Protein AF-A0A6L7MZR0-F1 (afdb_monomer)

Solvent-accessible surface area (backbone atoms only — not comparable to full-atom values): 7828 Å² total; per-residue (Å²): 60,37,37,43,35,44,41,32,23,26,71,93,29,52,66,60,47,52,50,40,52,29,69,67,66,40,65,80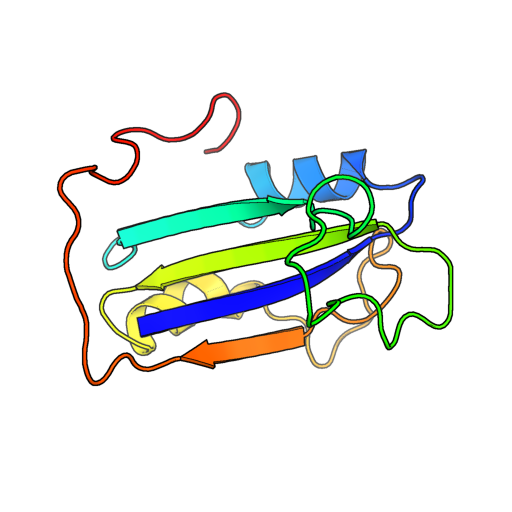,68,54,75,49,57,75,48,74,46,80,37,74,69,83,50,52,88,84,37,74,84,60,87,74,77,92,70,88,75,65,95,58,86,53,47,53,35,42,34,41,38,33,27,71,42,72,63,51,50,44,77,52,48,49,87,73,62,58,86,88,55,77,73,56,94,36,45,63,45,80,66,48,73,52,79,46,72,85,86,77,86,84,85,72,94,74,76,78,82,93,66,76,60,93,84,50,100

Structure (mmCIF, N/CA/C/O backbone):
data_AF-A0A6L7MZR0-F1
#
_entry.id   AF-A0A6L7MZR0-F1
#
loop_
_atom_site.group_PDB
_atom_site.id
_atom_site.type_symbol
_atom_site.label_atom_id
_atom_site.label_alt_id
_atom_site.label_comp_id
_atom_site.label_asym_id
_atom_site.label_entity_id
_atom_site.label_seq_id
_atom_site.pdbx_PDB_ins_code
_atom_site.Cartn_x
_atom_site.Cartn_y
_atom_site.Cartn_z
_atom_site.occupancy
_atom_site.B_iso_or_equiv
_atom_site.auth_seq_id
_atom_site.auth_comp_id
_atom_site.auth_asym_id
_atom_site.auth_atom_id
_atom_site.pdbx_PDB_model_num
ATOM 1 N N . MET A 1 1 ? -6.372 -6.790 11.640 1.00 94.69 1 MET A N 1
ATOM 2 C CA . MET A 1 1 ? -5.348 -7.416 10.774 1.00 94.69 1 MET A CA 1
ATOM 3 C C . MET A 1 1 ? -4.645 -6.330 9.971 1.00 94.69 1 MET A C 1
ATOM 5 O O . MET A 1 1 ? -5.278 -5.330 9.663 1.00 94.69 1 MET A O 1
ATOM 9 N N . ILE A 1 2 ? -3.365 -6.506 9.646 1.00 97.00 2 ILE A N 1
ATOM 10 C CA . ILE A 1 2 ? -2.638 -5.629 8.718 1.00 97.00 2 ILE A CA 1
ATOM 11 C C . ILE A 1 2 ? -2.183 -6.470 7.524 1.00 97.00 2 ILE A C 1
ATOM 13 O O . ILE A 1 2 ? -1.658 -7.565 7.711 1.00 97.00 2 ILE A O 1
ATOM 17 N N . VAL A 1 3 ? -2.367 -5.964 6.313 1.00 96.00 3 VAL A N 1
ATOM 18 C CA . VAL A 1 3 ? -1.840 -6.546 5.077 1.00 96.00 3 VAL A CA 1
ATOM 19 C C . VAL A 1 3 ? -0.811 -5.591 4.509 1.00 96.00 3 VAL A C 1
ATOM 21 O O . VAL A 1 3 ? -1.034 -4.384 4.483 1.00 96.00 3 VAL A O 1
ATOM 24 N N . VAL A 1 4 ? 0.311 -6.136 4.054 1.00 95.56 4 VAL A N 1
ATOM 25 C CA . VAL A 1 4 ? 1.357 -5.378 3.370 1.00 95.56 4 VAL A CA 1
ATOM 26 C C . VAL A 1 4 ? 1.571 -6.009 2.006 1.00 95.56 4 VAL A C 1
ATOM 28 O O . VAL A 1 4 ? 1.887 -7.197 1.927 1.00 95.56 4 VAL A O 1
ATOM 31 N N . ILE A 1 5 ? 1.393 -5.227 0.944 1.00 94.06 5 ILE A N 1
ATOM 32 C CA . ILE A 1 5 ? 1.588 -5.640 -0.446 1.00 94.06 5 ILE A CA 1
ATOM 33 C C . ILE A 1 5 ? 2.716 -4.801 -1.034 1.00 94.06 5 ILE A C 1
ATOM 35 O O . ILE A 1 5 ? 2.632 -3.575 -1.074 1.00 94.06 5 ILE A O 1
ATOM 39 N N . LYS A 1 6 ? 3.774 -5.464 -1.495 1.00 93.44 6 LYS A N 1
ATOM 40 C CA . LYS A 1 6 ? 4.876 -4.828 -2.210 1.00 93.44 6 LYS A CA 1
ATOM 41 C C . LYS A 1 6 ? 4.620 -4.906 -3.707 1.00 93.44 6 LYS A C 1
ATOM 43 O O . LYS A 1 6 ? 4.486 -6.005 -4.249 1.00 93.44 6 LYS A O 1
ATOM 48 N N . TRP A 1 7 ? 4.622 -3.749 -4.351 1.00 93.56 7 TRP A N 1
ATOM 49 C CA . TRP A 1 7 ? 4.538 -3.578 -5.793 1.00 93.56 7 TRP A CA 1
ATOM 50 C C . TRP A 1 7 ? 5.901 -3.153 -6.342 1.00 93.56 7 TRP A C 1
ATOM 52 O O . TRP A 1 7 ? 6.512 -2.220 -5.823 1.00 93.56 7 TRP A O 1
ATOM 62 N N . SER A 1 8 ? 6.358 -3.826 -7.396 1.00 93.00 8 SER A N 1
ATOM 63 C CA . SER A 1 8 ? 7.544 -3.445 -8.169 1.00 93.00 8 SER A CA 1
ATOM 64 C C . SER A 1 8 ? 7.078 -2.974 -9.538 1.00 93.00 8 SER A C 1
ATOM 66 O O . SER A 1 8 ? 6.530 -3.771 -10.297 1.00 93.00 8 SER A O 1
ATOM 68 N N . ILE A 1 9 ? 7.253 -1.689 -9.834 1.00 94.12 9 ILE A N 1
ATOM 69 C CA . ILE A 1 9 ? 6.645 -1.013 -10.985 1.00 94.12 9 ILE A CA 1
ATOM 70 C C . ILE A 1 9 ? 7.729 -0.571 -11.964 1.00 94.12 9 ILE A C 1
ATOM 72 O O . ILE A 1 9 ? 8.782 -0.082 -11.550 1.00 94.12 9 ILE A O 1
ATOM 76 N N . GLN A 1 10 ? 7.478 -0.733 -13.261 1.00 94.25 10 GLN A N 1
ATOM 77 C CA . GLN A 1 10 ? 8.381 -0.237 -14.299 1.00 94.25 10 GLN A CA 1
ATOM 78 C C . GLN A 1 10 ? 8.444 1.304 -14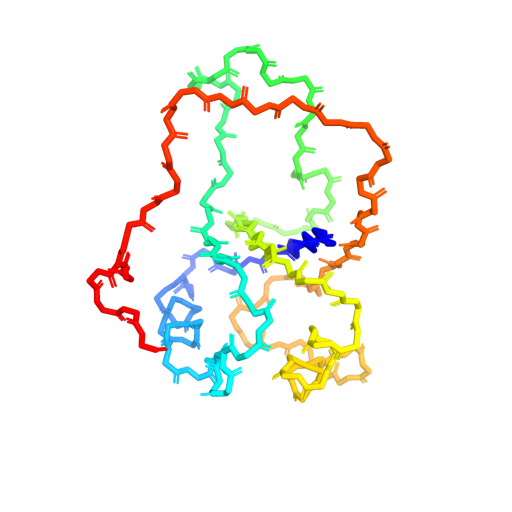.232 1.00 94.25 10 GLN A C 1
ATOM 80 O O . GLN A 1 10 ? 7.388 1.941 -14.153 1.00 94.25 10 GLN A O 1
ATOM 85 N N . PRO A 1 11 ? 9.638 1.932 -14.237 1.00 92.62 11 PRO A N 1
ATOM 86 C CA . PRO A 1 11 ? 9.766 3.375 -14.003 1.00 92.62 11 PRO A CA 1
ATOM 87 C C . PRO A 1 11 ? 8.974 4.258 -14.979 1.00 92.62 11 PRO A C 1
ATOM 89 O O . PRO A 1 11 ? 8.463 5.307 -14.594 1.00 92.62 11 PRO A O 1
ATOM 92 N N . ASP A 1 12 ? 8.829 3.827 -16.230 1.00 95.50 12 ASP A N 1
ATOM 93 C CA . ASP A 1 12 ? 8.085 4.515 -17.289 1.00 95.50 12 ASP A CA 1
ATOM 94 C C . ASP A 1 12 ? 6.567 4.252 -17.254 1.00 95.50 12 ASP A C 1
ATOM 96 O O . ASP A 1 12 ? 5.819 4.883 -17.997 1.00 95.50 12 ASP A O 1
ATOM 100 N N . ARG A 1 13 ? 6.091 3.370 -16.363 1.00 96.69 13 ARG A N 1
ATOM 101 C CA . ARG A 1 13 ? 4.679 2.953 -16.243 1.00 96.69 13 ARG A CA 1
ATOM 102 C C . ARG A 1 13 ? 4.046 3.298 -14.892 1.00 96.69 13 ARG A C 1
ATOM 104 O O . ARG A 1 13 ? 2.975 2.798 -14.552 1.00 96.69 13 ARG A O 1
ATOM 111 N N . ILE A 1 14 ? 4.681 4.175 -14.111 1.00 95.50 14 ILE A N 1
ATOM 112 C CA . ILE A 1 14 ? 4.166 4.616 -12.803 1.00 95.50 14 ILE A CA 1
ATOM 113 C C . ILE A 1 14 ? 2.780 5.272 -12.929 1.00 95.50 14 ILE A C 1
ATOM 115 O O . ILE A 1 14 ? 1.948 5.104 -12.039 1.00 95.50 14 ILE A O 1
ATOM 119 N N . GLY A 1 15 ? 2.526 6.004 -14.021 1.00 95.81 15 GLY A N 1
ATOM 120 C CA . GLY A 1 15 ? 1.223 6.621 -14.296 1.00 95.81 15 GLY A CA 1
ATOM 121 C C . GLY A 1 15 ? 0.103 5.583 -14.362 1.00 95.81 15 GLY A C 1
ATOM 122 O O . GLY A 1 15 ? -0.834 5.653 -13.571 1.00 95.81 15 GLY A O 1
ATOM 123 N N . ASP A 1 16 ? 0.273 4.577 -15.220 1.00 96.56 16 ASP A N 1
ATOM 124 C CA . ASP A 1 16 ? -0.665 3.466 -15.401 1.00 96.56 16 ASP A CA 1
ATOM 125 C C . ASP A 1 16 ? -0.926 2.723 -14.088 1.00 96.56 16 ASP A C 1
ATOM 127 O O . ASP A 1 16 ? -2.064 2.394 -13.766 1.00 96.56 16 ASP A O 1
ATOM 131 N N . PHE A 1 17 ? 0.124 2.484 -13.294 1.00 95.69 17 PHE A N 1
ATOM 132 C CA . PHE A 1 17 ? -0.027 1.851 -11.986 1.00 95.69 17 PHE A CA 1
ATOM 133 C C . PHE A 1 17 ? -0.881 2.691 -11.029 1.00 95.69 17 PHE A C 1
ATOM 135 O O . PHE A 1 17 ? -1.759 2.152 -10.356 1.00 95.69 17 PHE A O 1
ATOM 142 N N . ARG A 1 18 ? -0.632 4.004 -10.949 1.00 95.12 18 ARG A N 1
ATOM 143 C CA . ARG A 1 18 ? -1.387 4.902 -10.062 1.00 95.12 18 ARG A CA 1
ATOM 144 C C . ARG A 1 18 ? -2.848 5.008 -10.487 1.00 95.12 18 ARG A C 1
ATOM 146 O O . ARG A 1 18 ? -3.719 4.990 -9.623 1.00 95.12 18 ARG A O 1
ATOM 153 N N . GLU A 1 19 ? -3.111 5.086 -11.790 1.00 94.75 19 GLU A N 1
ATOM 154 C CA . GLU A 1 19 ? -4.469 5.074 -12.336 1.00 94.75 19 GLU A CA 1
ATOM 155 C C . GLU A 1 19 ? -5.179 3.757 -12.011 1.00 94.75 19 GLU A C 1
ATOM 157 O O . GLU A 1 19 ? -6.256 3.776 -11.415 1.00 94.75 19 GLU A O 1
ATOM 162 N N . PHE A 1 20 ? -4.530 2.621 -12.283 1.00 94.06 20 PHE A N 1
ATOM 163 C CA . PHE A 1 20 ? -5.042 1.299 -11.931 1.00 94.06 20 PHE A CA 1
ATOM 164 C C . PHE A 1 20 ? -5.366 1.195 -10.435 1.00 94.06 20 PHE A C 1
ATOM 166 O O . PHE A 1 20 ? -6.450 0.748 -10.064 1.00 94.06 20 PHE A O 1
ATOM 173 N N . TRP A 1 21 ? -4.447 1.609 -9.560 1.00 94.31 21 TRP A N 1
ATOM 174 C CA . TRP A 1 21 ? -4.652 1.504 -8.117 1.00 94.31 21 TRP A CA 1
ATOM 175 C C . TRP A 1 21 ? -5.810 2.390 -7.638 1.00 94.31 21 TRP A C 1
ATOM 177 O O . TRP A 1 21 ? -6.647 1.933 -6.868 1.00 94.31 21 TRP A O 1
ATOM 187 N N . ALA A 1 22 ? -5.894 3.629 -8.131 1.00 92.75 22 ALA A N 1
ATOM 188 C CA . ALA A 1 22 ? -6.917 4.583 -7.709 1.00 92.75 22 ALA A CA 1
ATOM 189 C C . ALA A 1 22 ? -8.316 4.296 -8.287 1.00 92.75 22 ALA A C 1
ATOM 191 O O . ALA A 1 22 ? -9.319 4.638 -7.658 1.00 92.75 22 ALA A O 1
ATOM 192 N N . GLN A 1 23 ? -8.400 3.716 -9.489 1.00 90.31 23 GLN A N 1
ATOM 193 C CA . GLN A 1 23 ? -9.661 3.607 -10.234 1.00 90.31 23 GLN A CA 1
ATOM 194 C C . GLN A 1 23 ? -10.143 2.171 -10.451 1.00 90.31 23 GLN A C 1
ATOM 196 O O . GLN A 1 23 ? -11.347 1.933 -10.501 1.00 90.31 23 GLN A O 1
ATOM 201 N N . GLU A 1 24 ? -9.240 1.198 -10.572 1.00 89.31 24 GLU A N 1
ATOM 202 C CA . GLU A 1 24 ? -9.613 -0.189 -10.873 1.00 89.31 24 GLU A CA 1
ATOM 203 C C . GLU A 1 24 ? -9.517 -1.102 -9.651 1.00 89.31 24 GLU A C 1
ATOM 205 O O . GLU A 1 24 ? -10.414 -1.917 -9.417 1.00 89.31 24 GLU A O 1
ATOM 210 N N . ALA A 1 25 ? -8.459 -0.964 -8.849 1.00 88.69 25 ALA A N 1
ATOM 211 C CA . ALA A 1 25 ? -8.196 -1.780 -7.661 1.00 88.69 25 ALA A CA 1
ATOM 212 C C . ALA A 1 25 ? -9.011 -1.348 -6.426 1.00 88.69 25 ALA A C 1
ATOM 214 O O . ALA A 1 25 ? -8.570 -1.516 -5.292 1.00 88.69 25 ALA A O 1
ATOM 215 N N . GLN A 1 26 ? -10.205 -0.796 -6.641 1.00 88.00 26 GLN A N 1
ATOM 216 C CA . GLN A 1 26 ? -11.018 -0.189 -5.596 1.00 88.00 26 GLN A CA 1
ATOM 217 C C . GLN A 1 26 ? -11.622 -1.209 -4.628 1.00 88.00 26 GLN A C 1
ATOM 219 O O . GLN A 1 26 ? -12.141 -2.272 -5.005 1.00 88.00 26 GLN A O 1
ATOM 224 N N . VAL A 1 27 ? -11.676 -0.807 -3.364 1.00 89.69 27 VAL A N 1
ATOM 225 C CA . VAL A 1 27 ? -12.430 -1.496 -2.320 1.00 89.69 27 VAL A CA 1
ATOM 226 C C . VAL A 1 27 ? -13.893 -1.050 -2.396 1.00 89.69 27 VAL A C 1
ATOM 228 O O . VAL A 1 27 ? -14.271 -0.019 -1.848 1.00 89.69 27 VAL A O 1
ATOM 231 N N . GLN A 1 28 ? -14.707 -1.801 -3.144 1.00 87.25 28 GLN A N 1
ATOM 232 C CA . GLN A 1 28 ? -16.092 -1.413 -3.471 1.00 87.25 28 GLN A CA 1
ATOM 233 C C . GLN A 1 28 ? -17.019 -1.450 -2.251 1.00 87.25 28 GLN A C 1
ATOM 235 O O . GLN A 1 28 ? -17.722 -0.485 -1.968 1.00 87.25 28 GLN A O 1
ATOM 240 N N . ASP A 1 29 ? -17.015 -2.564 -1.523 1.00 89.88 29 ASP A N 1
ATOM 241 C CA . ASP A 1 29 ? -17.589 -2.629 -0.183 1.00 89.88 29 ASP A CA 1
ATOM 242 C C . ASP A 1 29 ? -16.447 -2.371 0.784 1.00 89.88 29 ASP A C 1
ATOM 244 O O . ASP A 1 29 ? -15.496 -3.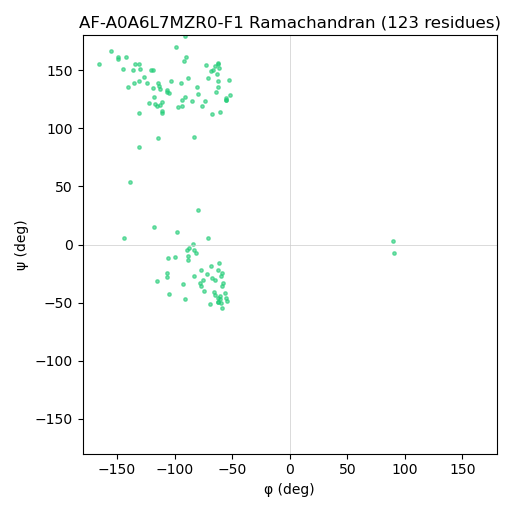127 0.745 1.00 89.88 29 ASP A O 1
ATOM 248 N N . ARG A 1 30 ? -16.511 -1.316 1.600 1.00 91.69 30 ARG A N 1
ATOM 249 C CA . ARG A 1 30 ? -15.463 -0.972 2.577 1.00 91.69 30 ARG A CA 1
ATOM 250 C C . ARG A 1 30 ? -15.797 -1.464 3.986 1.00 91.69 30 ARG A C 1
ATOM 252 O O . ARG A 1 30 ? -15.153 -1.058 4.954 1.00 91.69 30 ARG A O 1
ATOM 259 N N . LEU A 1 31 ? -16.818 -2.308 4.141 1.00 92.00 31 LEU A N 1
ATOM 260 C CA . LEU A 1 31 ? -17.198 -2.858 5.435 1.00 92.00 31 LEU A CA 1
ATOM 261 C C . LEU A 1 31 ? -16.034 -3.669 6.022 1.00 92.00 31 LEU A C 1
ATOM 263 O O . LEU A 1 31 ? -15.634 -4.693 5.484 1.00 92.00 31 LEU A O 1
ATOM 267 N N . GLY A 1 32 ? -15.467 -3.203 7.132 1.00 93.12 32 GLY A N 1
ATOM 268 C CA . GLY A 1 32 ? -14.312 -3.848 7.763 1.00 93.12 32 GLY A CA 1
ATOM 269 C C . GLY A 1 32 ? -12.947 -3.341 7.284 1.00 93.12 32 GLY A C 1
ATOM 270 O O . GLY A 1 32 ? -11.937 -3.678 7.907 1.00 93.12 32 GLY A O 1
ATOM 271 N N . LEU A 1 33 ? -12.887 -2.481 6.261 1.00 95.62 33 LEU A N 1
ATOM 272 C CA . LEU A 1 33 ? -11.694 -1.683 5.980 1.00 95.62 33 LEU A CA 1
ATOM 273 C C . LEU A 1 33 ? -11.591 -0.565 7.026 1.00 95.62 33 LEU A C 1
ATOM 275 O O . LEU A 1 33 ? -12.508 0.236 7.190 1.00 95.62 33 LEU A O 1
ATOM 279 N N . ILE A 1 34 ? -10.468 -0.509 7.737 1.00 95.44 34 ILE A N 1
ATOM 280 C CA . ILE A 1 34 ? -10.170 0.560 8.699 1.00 95.44 34 ILE A CA 1
ATOM 281 C C . ILE A 1 34 ? -9.419 1.692 7.997 1.00 95.44 34 ILE A C 1
ATOM 283 O O . ILE A 1 34 ? -9.761 2.855 8.183 1.00 95.44 34 ILE A O 1
ATOM 287 N N . ALA A 1 35 ? -8.397 1.353 7.209 1.00 95.31 35 ALA A N 1
ATOM 288 C CA . ALA A 1 35 ? -7.683 2.292 6.348 1.00 95.31 35 ALA A CA 1
ATOM 289 C C . ALA A 1 35 ? -6.814 1.554 5.332 1.00 95.31 35 ALA A C 1
ATOM 291 O O . ALA A 1 35 ? -6.359 0.438 5.591 1.00 95.31 35 ALA A O 1
ATOM 292 N N . GLU A 1 36 ? -6.526 2.211 4.215 1.00 95.75 36 GLU A N 1
ATOM 293 C CA . GLU A 1 36 ? -5.575 1.738 3.222 1.00 95.75 36 GLU A CA 1
ATOM 294 C C . GLU A 1 36 ? -4.664 2.879 2.768 1.00 95.75 36 GLU A C 1
ATOM 296 O O . GLU A 1 36 ? -5.107 4.009 2.576 1.00 95.75 36 GLU A O 1
ATOM 301 N N . PHE A 1 37 ? -3.380 2.572 2.603 1.00 96.19 37 PHE A N 1
ATOM 302 C CA . PHE A 1 37 ? -2.374 3.520 2.144 1.00 96.19 37 PHE A CA 1
ATOM 303 C C . PHE A 1 37 ? -1.561 2.903 1.020 1.00 96.19 37 PHE A C 1
ATOM 305 O O . PHE A 1 37 ? -1.197 1.730 1.104 1.00 96.19 37 PHE A O 1
ATOM 312 N N . LEU A 1 38 ? -1.234 3.704 0.011 1.00 96.12 38 LEU A N 1
ATOM 313 C CA . LEU A 1 38 ? -0.215 3.401 -0.984 1.00 96.12 38 LEU A CA 1
ATOM 314 C C . LEU A 1 38 ? 0.944 4.376 -0.787 1.00 96.12 38 LEU A C 1
ATOM 316 O O . LEU A 1 38 ? 0.761 5.587 -0.893 1.00 96.12 38 LEU A O 1
ATOM 320 N N . SER A 1 39 ? 2.128 3.844 -0.508 1.00 95.00 39 SER A N 1
ATOM 321 C CA . SER A 1 39 ? 3.301 4.640 -0.155 1.00 95.00 39 SER A CA 1
ATOM 322 C C . SER A 1 39 ? 4.464 4.341 -1.084 1.00 95.00 39 SER A C 1
ATOM 324 O O . SER A 1 39 ? 4.748 3.178 -1.373 1.00 95.00 39 SER A O 1
ATOM 326 N N . GLU A 1 40 ? 5.183 5.380 -1.493 1.00 92.50 40 GLU A N 1
ATOM 327 C CA . GLU A 1 40 ? 6.542 5.223 -2.010 1.00 92.50 40 GLU A CA 1
ATOM 328 C C . GLU A 1 40 ? 7.472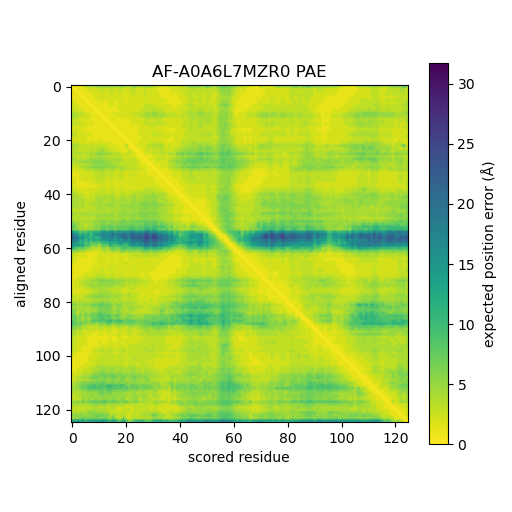 4.757 -0.881 1.00 92.50 40 GLU A C 1
ATOM 330 O O . GLU A 1 40 ? 7.252 5.053 0.299 1.00 92.50 40 GLU A O 1
ATOM 335 N N . VAL A 1 41 ? 8.508 3.998 -1.237 1.00 89.88 41 VAL A N 1
ATOM 336 C CA . VAL A 1 41 ? 9.520 3.551 -0.275 1.00 89.88 41 VAL A CA 1
ATOM 337 C C . VAL A 1 41 ? 10.575 4.643 -0.129 1.00 89.88 41 VAL A C 1
ATOM 339 O O . VAL A 1 41 ? 11.183 5.052 -1.113 1.00 89.88 41 VAL A O 1
ATOM 342 N N . GLY A 1 42 ? 10.792 5.113 1.100 1.00 88.19 42 GLY A N 1
ATOM 343 C CA . GLY A 1 42 ? 11.842 6.087 1.393 1.00 88.19 42 GLY A CA 1
ATOM 344 C C . GLY A 1 42 ? 13.247 5.525 1.159 1.00 88.19 42 GLY A C 1
ATOM 345 O O . GLY A 1 42 ? 13.476 4.319 1.272 1.00 88.19 42 GLY A O 1
ATOM 346 N N . SER A 1 43 ? 14.192 6.415 0.867 1.00 87.38 43 SER A N 1
ATOM 347 C CA . SER A 1 43 ? 15.598 6.074 0.657 1.00 87.38 43 SER A CA 1
ATOM 348 C C . SER A 1 43 ? 16.402 6.171 1.959 1.00 87.38 43 SER A C 1
ATOM 350 O O . SER A 1 43 ? 16.014 6.865 2.904 1.00 87.38 43 SER A O 1
ATOM 352 N N . LYS A 1 44 ? 17.547 5.484 2.026 1.00 88.81 44 LYS A N 1
ATOM 353 C CA . LYS A 1 44 ? 18.453 5.602 3.179 1.00 88.81 44 LYS A CA 1
ATOM 354 C C . LYS A 1 44 ? 19.167 6.957 3.198 1.00 88.81 44 LYS A C 1
ATOM 356 O O . LYS A 1 44 ? 19.556 7.415 4.271 1.00 88.81 44 LYS A O 1
ATOM 361 N N . GLU A 1 45 ? 19.322 7.591 2.038 1.00 90.56 45 GLU A N 1
ATOM 362 C CA . GLU A 1 45 ? 19.807 8.962 1.906 1.00 90.56 45 GLU A CA 1
ATOM 363 C C . GLU A 1 45 ? 18.884 9.949 2.635 1.00 90.56 45 GLU A C 1
ATOM 365 O O . GLU A 1 45 ? 19.367 10.761 3.425 1.00 90.56 45 GLU A O 1
ATOM 370 N N . ASP A 1 46 ? 17.567 9.834 2.432 1.00 91.94 46 ASP A N 1
ATOM 371 C CA . ASP A 1 46 ? 16.567 10.705 3.067 1.00 91.94 46 ASP A CA 1
ATOM 372 C C . A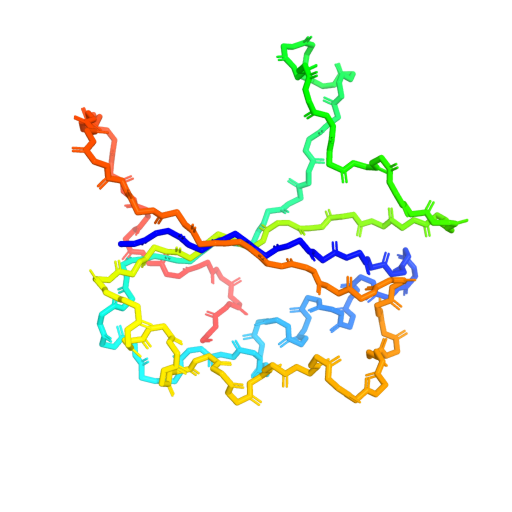SP A 1 46 ? 16.305 10.318 4.531 1.00 91.94 46 ASP A C 1
ATOM 374 O O . ASP A 1 46 ? 16.055 11.170 5.389 1.00 91.94 46 ASP A O 1
ATOM 378 N N . TYR A 1 47 ? 16.385 9.019 4.836 1.00 93.00 47 TYR A N 1
ATOM 379 C CA . TYR A 1 47 ? 16.079 8.454 6.148 1.00 93.00 47 TYR A CA 1
ATOM 380 C C . TYR A 1 47 ? 17.198 7.509 6.623 1.00 93.00 47 TYR A C 1
ATOM 382 O O . TYR A 1 47 ? 17.081 6.284 6.515 1.00 93.00 47 TYR A O 1
ATOM 390 N N . PRO A 1 48 ? 18.275 8.039 7.241 1.00 93.81 48 PRO A N 1
ATOM 391 C CA . PRO A 1 48 ? 19.456 7.248 7.616 1.00 93.81 48 PRO A CA 1
ATOM 392 C C . PRO A 1 48 ? 19.203 6.106 8.613 1.00 93.81 48 PRO A C 1
ATOM 394 O O . PRO A 1 48 ? 20.048 5.227 8.780 1.00 93.81 48 PRO A O 1
ATOM 397 N N . TYR A 1 49 ? 18.050 6.115 9.289 1.00 93.69 49 TYR A N 1
ATOM 398 C CA . TYR A 1 49 ? 17.607 5.073 10.219 1.00 93.69 49 TYR A CA 1
ATOM 399 C C . TYR A 1 49 ? 16.918 3.880 9.534 1.00 93.69 49 TYR A C 1
ATOM 401 O O . TYR A 1 49 ? 16.526 2.936 10.221 1.00 93.69 49 TYR A O 1
ATOM 409 N N . ILE A 1 50 ? 16.783 3.880 8.203 1.00 91.44 50 ILE A N 1
ATOM 410 C CA . ILE A 1 50 ? 16.374 2.692 7.450 1.00 91.44 50 ILE A CA 1
ATOM 411 C C . ILE A 1 50 ? 17.494 1.647 7.532 1.00 91.44 50 ILE A C 1
ATOM 413 O O . ILE A 1 50 ? 18.595 1.814 6.999 1.00 91.44 50 ILE A O 1
ATOM 417 N N . THR A 1 51 ? 17.200 0.548 8.223 1.00 90.06 51 THR A N 1
ATOM 418 C CA . THR A 1 51 ? 18.091 -0.616 8.367 1.00 90.06 51 THR A CA 1
ATOM 419 C C . THR A 1 51 ? 17.650 -1.809 7.530 1.00 90.06 51 THR A C 1
ATOM 421 O O . THR A 1 51 ? 18.416 -2.757 7.378 1.00 90.06 51 THR A O 1
ATOM 424 N N . TRP A 1 52 ? 16.436 -1.755 6.985 1.00 85.12 52 TRP A N 1
ATOM 425 C CA . TRP A 1 52 ? 15.867 -2.787 6.137 1.00 85.12 52 TRP A CA 1
ATOM 426 C C . TRP A 1 52 ? 15.291 -2.144 4.882 1.00 85.12 52 TRP A C 1
ATOM 428 O O . TRP A 1 52 ? 14.340 -1.364 4.952 1.00 85.12 52 TRP A O 1
ATOM 438 N N . THR A 1 53 ? 15.905 -2.448 3.745 1.00 79.25 53 THR A N 1
ATOM 439 C CA . THR A 1 53 ? 15.453 -2.018 2.426 1.00 79.25 53 THR A CA 1
ATOM 440 C C . THR A 1 53 ? 14.470 -3.038 1.864 1.00 79.25 53 THR A C 1
ATOM 442 O O . THR A 1 53 ? 14.584 -4.243 2.078 1.00 79.25 53 THR A O 1
ATOM 445 N N . LEU A 1 54 ? 13.451 -2.550 1.158 1.00 77.56 54 LEU A N 1
ATOM 446 C CA . LEU A 1 54 ? 12.486 -3.408 0.459 1.00 77.56 54 LEU A CA 1
ATOM 447 C C . LEU A 1 54 ? 12.957 -3.780 -0.963 1.00 77.56 54 LEU A C 1
ATOM 449 O O . LEU A 1 54 ? 12.287 -4.572 -1.643 1.00 77.56 54 LEU A O 1
ATOM 453 N N . ASP A 1 55 ? 14.111 -3.229 -1.361 1.00 67.31 55 ASP A N 1
ATOM 454 C CA . ASP A 1 55 ? 14.691 -3.206 -2.709 1.00 67.31 55 ASP A CA 1
ATOM 455 C C . ASP A 1 55 ? 15.434 -4.496 -3.108 1.00 67.31 55 ASP A C 1
ATOM 457 O O . ASP A 1 55 ? 15.798 -4.716 -4.255 1.00 67.31 55 ASP A O 1
ATOM 461 N N . ASP A 1 56 ? 15.609 -5.420 -2.169 1.00 58.62 56 ASP A N 1
ATOM 462 C CA . ASP A 1 56 ? 16.677 -6.423 -2.228 1.00 58.62 56 ASP A CA 1
ATOM 463 C C . ASP A 1 56 ? 16.517 -7.527 -3.304 1.00 58.62 56 ASP A C 1
ATOM 465 O O . ASP A 1 56 ? 17.291 -8.484 -3.302 1.00 58.62 56 ASP A O 1
ATOM 469 N N . GLN A 1 57 ? 15.515 -7.469 -4.195 1.00 55.22 57 GLN A N 1
ATOM 470 C CA . GLN A 1 57 ? 15.194 -8.575 -5.118 1.00 55.22 57 GLN A CA 1
ATOM 471 C C . GLN A 1 57 ? 14.721 -8.202 -6.533 1.00 55.22 57 GLN A C 1
ATOM 473 O O . GLN A 1 57 ? 14.335 -9.103 -7.280 1.00 55.22 57 GLN A O 1
ATOM 478 N N . ALA A 1 58 ? 14.717 -6.932 -6.943 1.00 57.41 58 ALA A N 1
ATOM 479 C CA . ALA A 1 58 ? 14.355 -6.627 -8.328 1.00 57.41 58 ALA A CA 1
ATOM 480 C C . ALA A 1 58 ? 15.533 -6.962 -9.263 1.00 57.41 58 ALA A C 1
ATOM 482 O O . ALA A 1 58 ? 16.623 -6.418 -9.121 1.00 57.41 58 ALA A O 1
ATOM 483 N N . ALA A 1 59 ? 15.321 -7.883 -10.210 1.00 60.66 59 ALA A N 1
ATOM 484 C CA . ALA A 1 59 ? 16.315 -8.215 -11.237 1.00 60.66 59 ALA A CA 1
ATOM 485 C C . ALA A 1 59 ? 16.542 -7.062 -12.236 1.00 60.66 59 ALA A C 1
ATOM 487 O O . ALA A 1 59 ? 17.559 -7.037 -12.920 1.00 60.66 59 ALA A O 1
ATOM 488 N N . GLU A 1 60 ? 15.602 -6.117 -12.290 1.00 67.94 60 GLU A N 1
ATOM 489 C CA . GLU A 1 60 ? 15.564 -4.975 -13.200 1.00 67.94 60 GLU A CA 1
ATOM 490 C C . GLU A 1 60 ? 15.285 -3.681 -12.414 1.00 67.94 60 GLU A C 1
ATOM 492 O O . GLU A 1 60 ? 14.650 -3.738 -11.353 1.00 67.94 60 GLU A O 1
ATOM 497 N N . PRO A 1 61 ? 15.695 -2.503 -12.922 1.00 79.81 61 PRO A N 1
ATOM 498 C CA . PRO A 1 61 ? 15.354 -1.218 -12.317 1.00 79.81 61 PRO A CA 1
ATOM 499 C C . PRO A 1 61 ? 13.834 -1.062 -12.164 1.00 79.81 61 PRO A C 1
ATOM 501 O O . PRO A 1 61 ? 13.091 -1.154 -13.141 1.00 79.81 61 PRO A O 1
ATOM 504 N N . SER A 1 62 ? 13.355 -0.809 -10.944 1.00 88.81 62 SER A N 1
ATOM 505 C CA . SER A 1 62 ? 11.925 -0.635 -10.671 1.00 88.81 62 SER A CA 1
ATOM 506 C C . SER A 1 62 ? 11.678 0.401 -9.580 1.00 88.81 62 SER A C 1
ATOM 508 O O . SER A 1 62 ? 12.500 0.575 -8.684 1.00 88.81 62 SER A O 1
ATOM 510 N N . GLN A 1 63 ? 10.532 1.079 -9.642 1.00 91.31 63 GLN A N 1
ATOM 511 C CA . GLN A 1 63 ? 10.040 1.913 -8.550 1.00 91.31 63 GLN A CA 1
ATOM 512 C C . GLN A 1 63 ? 9.157 1.066 -7.635 1.00 91.31 63 GLN A C 1
ATOM 514 O O . GLN A 1 63 ? 8.201 0.431 -8.089 1.00 91.31 63 GLN A O 1
ATOM 519 N N . MET A 1 64 ? 9.452 1.075 -6.337 1.00 92.38 64 MET A N 1
ATOM 520 C CA . MET A 1 64 ? 8.682 0.309 -5.361 1.00 92.38 64 MET A CA 1
ATOM 521 C C . MET A 1 64 ? 7.590 1.140 -4.706 1.00 92.38 64 MET A C 1
ATOM 523 O O . MET A 1 64 ? 7.813 2.285 -4.305 1.00 92.38 64 MET A O 1
ATOM 527 N N . TYR A 1 65 ? 6.434 0.502 -4.543 1.00 94.62 65 TYR A N 1
ATOM 528 C CA . TYR A 1 65 ? 5.337 0.993 -3.723 1.00 94.62 65 TYR A CA 1
ATOM 529 C C . TYR A 1 65 ? 4.917 -0.069 -2.712 1.00 94.62 65 TYR A C 1
ATOM 531 O O . TYR A 1 65 ? 4.902 -1.268 -3.003 1.00 94.62 65 TYR A O 1
ATOM 539 N N . VAL A 1 66 ? 4.539 0.376 -1.519 1.00 95.38 66 VAL A N 1
ATOM 540 C CA . VAL A 1 66 ? 3.984 -0.473 -0.469 1.00 95.38 66 VAL A CA 1
ATOM 541 C C . VAL A 1 66 ? 2.553 -0.056 -0.217 1.00 95.38 66 VAL A C 1
ATOM 543 O O . VAL A 1 66 ? 2.280 1.071 0.186 1.00 95.38 66 VAL A O 1
ATOM 546 N N . ASN A 1 67 ? 1.644 -0.994 -0.429 1.00 96.25 67 ASN A N 1
ATOM 547 C CA . ASN A 1 67 ? 0.250 -0.838 -0.083 1.00 96.25 67 ASN A CA 1
ATOM 548 C C . ASN A 1 67 ? -0.005 -1.504 1.276 1.00 96.25 67 ASN A C 1
ATOM 550 O O . ASN A 1 67 ? 0.234 -2.702 1.445 1.00 96.25 67 ASN A O 1
ATOM 554 N N . VAL A 1 68 ? -0.431 -0.710 2.259 1.00 97.12 68 VAL A N 1
ATOM 555 C CA . VAL A 1 68 ? -0.745 -1.157 3.619 1.00 97.12 68 VAL A CA 1
ATOM 556 C C . VAL A 1 68 ? -2.243 -1.051 3.844 1.00 97.12 68 VAL A C 1
ATOM 558 O O . VAL A 1 68 ? -2.779 0.052 3.884 1.00 97.12 68 VAL A O 1
ATOM 561 N N . GLY A 1 69 ? -2.900 -2.191 4.038 1.00 96.50 69 GLY A N 1
ATOM 562 C CA . GLY A 1 69 ? -4.314 -2.266 4.396 1.00 96.50 69 GLY A CA 1
ATOM 563 C C . GLY A 1 69 ? -4.497 -2.657 5.859 1.00 96.50 69 GLY A C 1
ATOM 564 O O . GLY A 1 69 ? -3.887 -3.618 6.333 1.00 96.50 69 GLY A O 1
ATOM 565 N N . ILE A 1 70 ? -5.357 -1.947 6.580 1.00 96.94 70 ILE A N 1
ATOM 566 C CA . ILE A 1 70 ? -5.758 -2.251 7.954 1.00 96.94 70 ILE A CA 1
ATOM 567 C C . ILE A 1 70 ? -7.215 -2.691 7.925 1.00 96.94 70 ILE A C 1
ATOM 569 O O . ILE A 1 70 ? -8.089 -1.955 7.484 1.00 96.94 70 ILE A O 1
ATOM 573 N N . TRP A 1 71 ? -7.463 -3.890 8.433 1.00 96.56 71 TRP A N 1
ATOM 574 C CA . TRP A 1 71 ? -8.732 -4.598 8.297 1.00 96.56 71 TRP A CA 1
ATOM 575 C C . TRP A 1 71 ? -9.223 -5.096 9.651 1.00 96.56 71 TRP A C 1
ATOM 577 O O . TRP A 1 71 ? -8.406 -5.415 10.522 1.00 96.56 71 TRP A O 1
ATOM 587 N N . THR A 1 72 ? -10.533 -5.221 9.839 1.00 95.75 72 THR A N 1
ATOM 588 C CA . THR A 1 72 ? -11.114 -5.827 11.048 1.00 95.75 72 THR A CA 1
ATOM 589 C C . THR A 1 72 ? -10.666 -7.275 11.204 1.00 95.75 72 THR A C 1
ATOM 591 O O . THR A 1 72 ? -10.199 -7.671 12.275 1.00 95.75 72 THR A O 1
ATOM 594 N N . ASP A 1 73 ? -10.694 -8.037 10.114 1.00 92.94 73 ASP A N 1
ATOM 595 C CA . ASP A 1 73 ? -10.421 -9.469 10.094 1.00 92.94 73 ASP A CA 1
ATOM 596 C C . ASP A 1 73 ? -9.933 -9.943 8.705 1.00 92.94 73 ASP A C 1
ATOM 598 O O . ASP A 1 73 ? -9.991 -9.187 7.731 1.00 92.94 73 ASP A O 1
ATOM 602 N N . PRO A 1 74 ? -9.380 -11.167 8.610 1.00 91.94 74 PRO A N 1
ATOM 603 C CA . PRO A 1 74 ? -8.883 -11.716 7.349 1.00 91.94 74 PRO A CA 1
ATOM 604 C C . PRO A 1 74 ? -9.940 -11.964 6.276 1.00 91.94 74 PRO A C 1
ATOM 606 O O . PRO A 1 74 ? -9.612 -11.881 5.091 1.00 91.94 74 PRO A O 1
ATOM 609 N N . ASP A 1 75 ? -11.174 -12.280 6.666 1.00 91.81 75 ASP A N 1
ATOM 610 C CA . ASP A 1 75 ? -12.228 -12.621 5.716 1.00 91.81 75 ASP A CA 1
ATOM 611 C C . ASP A 1 75 ? -12.728 -11.365 4.996 1.00 91.81 75 ASP A C 1
ATOM 613 O O . ASP A 1 75 ? -12.834 -11.391 3.773 1.00 91.81 75 ASP A O 1
ATOM 617 N N . ALA A 1 76 ? -12.877 -10.237 5.702 1.00 92.75 76 ALA A N 1
ATOM 618 C CA . ALA A 1 76 ? -13.206 -8.944 5.094 1.00 92.75 76 ALA A CA 1
ATOM 619 C C . ALA A 1 76 ? -12.209 -8.548 3.986 1.00 92.75 76 ALA A C 1
ATOM 621 O O . ALA A 1 76 ? -12.604 -8.197 2.875 1.00 92.75 76 ALA A O 1
ATOM 622 N N . PHE A 1 77 ? -10.905 -8.688 4.253 1.00 92.44 77 PHE A N 1
ATOM 623 C CA . PHE A 1 77 ? -9.867 -8.442 3.248 1.00 92.44 77 PHE A CA 1
ATOM 624 C C . PHE A 1 77 ? -9.983 -9.393 2.054 1.00 92.44 77 PHE A C 1
ATOM 626 O O . PHE A 1 77 ? -9.935 -8.961 0.900 1.00 92.44 77 PHE A O 1
ATOM 633 N N . ARG A 1 78 ? -10.106 -10.700 2.318 1.00 91.06 78 ARG A N 1
ATOM 634 C CA . ARG A 1 78 ? -10.192 -11.709 1.260 1.00 91.06 78 ARG A CA 1
ATOM 635 C C . ARG A 1 78 ? -11.397 -11.435 0.368 1.00 91.06 78 ARG A C 1
ATOM 637 O O . ARG A 1 78 ? -11.243 -11.378 -0.845 1.00 91.06 78 ARG A O 1
ATOM 644 N N . ASP A 1 79 ? -12.570 -11.238 0.947 1.00 90.31 79 ASP A N 1
ATOM 645 C CA . ASP A 1 79 ? -13.815 -11.154 0.191 1.00 90.31 79 ASP A CA 1
ATOM 646 C C . ASP A 1 79 ? -13.868 -9.896 -0.698 1.00 90.31 79 ASP A C 1
ATOM 648 O O . ASP A 1 79 ? -14.450 -9.933 -1.783 1.00 90.31 79 ASP A O 1
ATOM 652 N N . GLN A 1 80 ? -13.187 -8.813 -0.308 1.00 89.00 80 GLN A N 1
ATOM 653 C CA . GLN A 1 80 ? -13.189 -7.546 -1.053 1.00 89.00 80 GLN A CA 1
ATOM 654 C C . GLN A 1 80 ? -12.033 -7.411 -2.053 1.00 89.00 80 GLN A C 1
ATOM 656 O O . GLN A 1 80 ? -12.202 -6.821 -3.127 1.00 89.00 80 GLN A O 1
ATOM 661 N N . ILE A 1 81 ? -10.862 -7.970 -1.730 1.00 89.50 81 ILE A N 1
ATOM 662 C CA . ILE A 1 81 ? -9.630 -7.765 -2.507 1.00 89.50 81 ILE A CA 1
ATOM 663 C C . ILE A 1 81 ? -9.237 -8.995 -3.328 1.00 89.50 81 ILE A C 1
ATOM 665 O O . ILE A 1 81 ? -8.572 -8.840 -4.352 1.0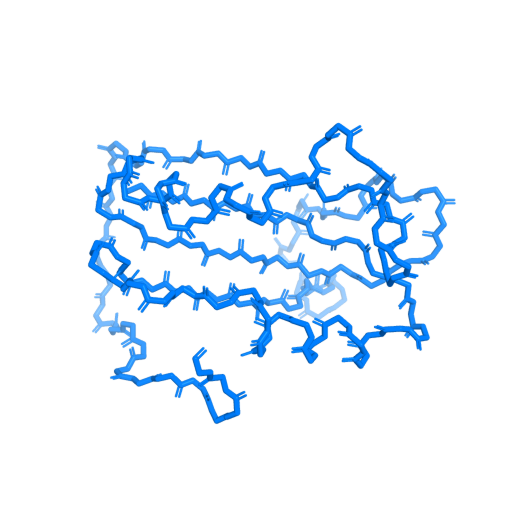0 89.50 81 ILE A O 1
ATOM 669 N N . ALA A 1 82 ? -9.650 -10.216 -2.957 1.00 83.75 82 ALA A N 1
ATOM 670 C CA . ALA A 1 82 ? -9.141 -11.436 -3.601 1.00 83.75 82 ALA A CA 1
ATOM 671 C C . ALA A 1 82 ? -9.421 -11.506 -5.106 1.00 83.75 82 ALA A C 1
ATOM 673 O O . ALA A 1 82 ? -8.635 -12.094 -5.841 1.00 83.75 82 ALA A O 1
ATOM 674 N N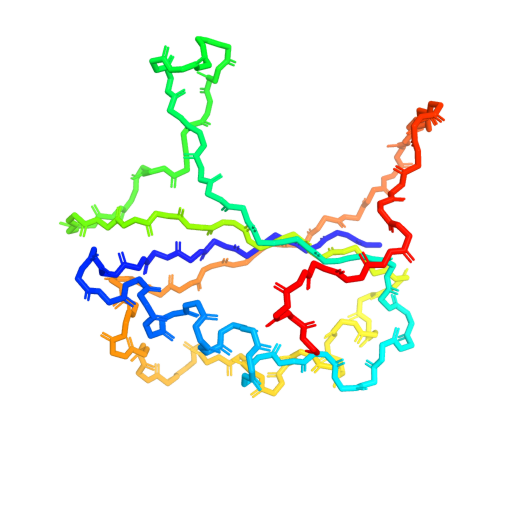 . ARG A 1 83 ? -10.480 -10.849 -5.592 1.00 83.50 83 ARG A N 1
ATOM 675 C CA . ARG A 1 83 ? -10.761 -10.711 -7.034 1.00 83.50 83 ARG A CA 1
ATOM 676 C C . ARG A 1 83 ? -9.642 -10.025 -7.820 1.00 83.50 83 ARG A C 1
ATOM 678 O O . ARG A 1 83 ? -9.530 -10.227 -9.023 1.00 83.50 83 ARG A O 1
ATOM 685 N N . TYR A 1 84 ? -8.832 -9.208 -7.152 1.00 84.06 84 TYR A N 1
ATOM 686 C CA . TYR A 1 84 ? -7.679 -8.558 -7.754 1.00 84.06 84 TYR A CA 1
ATOM 687 C C . TYR A 1 84 ? -6.426 -9.411 -7.664 1.00 84.06 84 TYR A C 1
ATOM 689 O O . TYR A 1 84 ? -5.435 -9.041 -8.285 1.00 84.06 84 TYR A O 1
ATOM 697 N N . PHE A 1 85 ? -6.414 -10.518 -6.913 1.00 85.88 85 PHE A N 1
ATOM 698 C CA . PHE A 1 85 ? -5.258 -11.408 -6.862 1.00 85.88 85 PHE A CA 1
ATOM 699 C C . PHE A 1 85 ? -5.000 -11.998 -8.243 1.00 85.88 85 PHE A C 1
ATOM 701 O O . PHE A 1 85 ? -5.906 -12.390 -8.968 1.00 85.88 85 PHE A O 1
ATOM 708 N N . ASN A 1 86 ? -3.729 -12.010 -8.614 1.00 83.56 86 ASN A N 1
ATOM 709 C CA . ASN A 1 86 ? -3.271 -12.479 -9.908 1.00 83.56 86 ASN A CA 1
ATOM 710 C C . ASN A 1 86 ? -1.995 -13.279 -9.675 1.00 83.56 86 ASN A C 1
ATOM 712 O O . ASN A 1 86 ? -0.929 -12.929 -10.172 1.00 83.56 86 ASN A O 1
ATOM 716 N N . ASP A 1 87 ? -2.084 -14.269 -8.793 1.00 85.69 87 ASP A N 1
ATOM 717 C CA . ASP A 1 87 ? -0.913 -15.030 -8.356 1.00 85.69 87 ASP A CA 1
ATOM 718 C C . ASP A 1 87 ? -0.499 -16.049 -9.420 1.00 85.69 87 ASP A C 1
ATOM 720 O O . ASP A 1 87 ? 0.691 -16.218 -9.674 1.00 85.69 87 ASP A O 1
ATOM 724 N N . ASP A 1 88 ? -1.487 -16.628 -10.109 1.00 85.81 88 ASP A N 1
ATOM 725 C CA . ASP A 1 88 ? -1.295 -17.692 -11.100 1.00 85.81 88 ASP A CA 1
ATOM 726 C C . ASP A 1 88 ? -1.316 -17.196 -12.561 1.00 85.81 88 ASP A C 1
ATOM 728 O O . ASP A 1 88 ? -0.987 -17.946 -13.479 1.00 85.81 88 ASP A O 1
ATOM 732 N N . GLY A 1 89 ? -1.707 -15.939 -12.807 1.00 85.31 89 GLY A N 1
ATOM 733 C CA . GLY A 1 89 ? -1.764 -15.345 -14.151 1.00 85.31 89 GLY A CA 1
ATOM 734 C C . GLY A 1 89 ? -0.468 -14.636 -14.570 1.00 85.31 89 GLY A C 1
ATOM 735 O O . GLY A 1 89 ? 0.489 -14.585 -13.798 1.00 85.31 89 GLY A O 1
ATOM 736 N N . PRO A 1 90 ? -0.385 -14.057 -15.780 1.00 89.44 90 PRO A N 1
ATOM 737 C CA . PRO A 1 90 ? 0.745 -13.202 -16.167 1.00 89.44 90 PRO A CA 1
ATOM 738 C C . PRO A 1 90 ? 0.807 -11.947 -15.284 1.00 89.44 90 PRO A C 1
ATOM 740 O O . PRO A 1 90 ? -0.241 -11.458 -14.873 1.00 89.44 90 PRO A O 1
ATOM 743 N N . ILE A 1 91 ? 1.999 -11.416 -14.979 1.00 92.00 91 ILE A N 1
ATOM 744 C CA . ILE A 1 91 ? 2.098 -10.094 -14.324 1.00 92.00 91 ILE A CA 1
ATOM 745 C C . ILE A 1 91 ? 1.499 -9.013 -15.234 1.00 92.00 91 ILE A C 1
ATOM 747 O O . ILE A 1 91 ? 1.412 -9.201 -16.447 1.00 92.00 91 ILE A O 1
ATOM 751 N N . ARG A 1 92 ? 1.056 -7.900 -14.652 1.00 92.12 92 ARG A N 1
ATOM 752 C CA . ARG A 1 92 ? 0.515 -6.771 -15.419 1.00 92.12 92 ARG A CA 1
ATOM 753 C C . ARG A 1 92 ? 1.635 -6.029 -16.144 1.00 92.12 92 ARG A C 1
ATOM 755 O O . ARG A 1 92 ? 2.760 -5.985 -15.663 1.00 92.12 92 ARG A O 1
ATOM 762 N N . ASP A 1 93 ? 1.300 -5.363 -17.244 1.00 94.31 93 ASP A N 1
ATOM 763 C CA . ASP A 1 93 ? 2.285 -4.689 -18.102 1.00 94.31 93 ASP A CA 1
ATOM 764 C C . ASP A 1 93 ? 3.054 -3.552 -17.417 1.00 94.31 93 ASP A C 1
ATOM 766 O O . ASP A 1 93 ? 4.125 -3.185 -17.888 1.00 94.31 93 ASP A O 1
ATOM 770 N N . PHE A 1 94 ? 2.518 -2.975 -16.337 1.00 94.81 94 PHE A N 1
ATOM 771 C CA . PHE A 1 94 ? 3.209 -1.964 -15.530 1.00 94.81 94 PHE A CA 1
ATOM 772 C C . PHE A 1 94 ? 4.069 -2.573 -14.409 1.00 94.81 94 PHE A C 1
ATOM 774 O O . PHE A 1 94 ? 4.865 -1.868 -13.790 1.00 94.81 94 PHE A O 1
ATOM 781 N N . GLU A 1 95 ? 3.909 -3.863 -14.101 1.00 93.38 95 GLU A N 1
ATOM 782 C CA . GLU A 1 95 ? 4.681 -4.546 -13.064 1.00 93.38 95 GLU A CA 1
ATOM 783 C C . GLU A 1 95 ? 6.064 -4.918 -13.629 1.00 93.38 95 GLU A C 1
ATOM 785 O O . GLU A 1 95 ? 6.186 -5.509 -14.700 1.00 93.38 95 GLU A O 1
ATOM 790 N N . ALA A 1 96 ? 7.130 -4.568 -12.908 1.00 92.69 96 ALA A N 1
ATOM 791 C CA . ALA A 1 96 ? 8.496 -5.019 -13.195 1.00 92.69 96 ALA A CA 1
ATOM 792 C C . ALA A 1 96 ? 8.765 -6.411 -12.599 1.00 92.69 96 ALA A C 1
ATOM 794 O O . ALA A 1 96 ? 9.589 -7.173 -13.097 1.00 92.69 96 ALA A O 1
ATOM 795 N N . ALA A 1 97 ? 8.056 -6.755 -11.522 1.00 90.62 97 ALA A N 1
ATOM 796 C CA . ALA A 1 97 ? 8.084 -8.072 -10.907 1.00 90.62 97 ALA A CA 1
ATOM 797 C C . ALA A 1 97 ? 6.729 -8.385 -10.265 1.00 90.62 97 ALA A C 1
ATOM 799 O O . ALA A 1 97 ? 5.939 -7.488 -9.963 1.00 90.62 97 ALA A O 1
ATOM 800 N N . ARG A 1 98 ? 6.476 -9.675 -10.015 1.00 91.06 98 ARG A N 1
ATOM 801 C CA . ARG A 1 98 ? 5.272 -10.140 -9.316 1.00 91.06 98 ARG A CA 1
ATOM 802 C C . ARG A 1 98 ? 5.151 -9.437 -7.965 1.00 91.06 98 ARG A C 1
ATOM 804 O O . ARG A 1 98 ? 6.061 -9.522 -7.139 1.00 91.06 98 ARG A O 1
ATOM 811 N N . ARG A 1 99 ? 4.001 -8.814 -7.706 1.00 90.81 99 ARG A N 1
ATOM 812 C CA . ARG A 1 99 ? 3.703 -8.282 -6.375 1.00 90.81 99 ARG A CA 1
ATOM 813 C C . ARG A 1 99 ? 3.660 -9.396 -5.333 1.00 90.81 99 ARG A C 1
ATOM 815 O O . ARG A 1 99 ? 3.117 -10.473 -5.570 1.00 90.81 99 ARG A O 1
ATOM 822 N N . VAL A 1 100 ? 4.192 -9.113 -4.155 1.00 90.81 100 VAL A N 1
ATOM 823 C CA . VAL A 1 100 ? 4.207 -10.050 -3.026 1.00 90.81 100 VAL A CA 1
ATOM 824 C C . VAL A 1 100 ? 3.437 -9.453 -1.865 1.00 90.81 100 VAL A C 1
ATOM 826 O O . VAL A 1 100 ? 3.385 -8.234 -1.713 1.00 90.81 100 VAL A O 1
ATOM 829 N N . ARG A 1 101 ? 2.825 -10.298 -1.037 1.00 92.81 101 ARG A N 1
ATOM 830 C CA . ARG A 1 101 ? 2.036 -9.842 0.109 1.00 92.81 101 ARG A CA 1
ATOM 831 C C . ARG A 1 101 ? 2.312 -10.659 1.355 1.00 92.81 101 ARG A C 1
ATOM 833 O O . ARG A 1 101 ? 2.608 -11.847 1.272 1.00 92.81 101 ARG A O 1
ATOM 840 N N . THR A 1 102 ? 2.165 -10.019 2.505 1.00 93.00 102 THR A N 1
ATOM 841 C CA . THR A 1 102 ? 2.185 -10.676 3.810 1.00 93.00 102 THR A CA 1
ATOM 842 C C . THR A 1 102 ? 1.042 -10.171 4.680 1.00 93.00 102 THR A C 1
ATOM 844 O O . THR A 1 102 ? 0.528 -9.067 4.486 1.00 93.00 102 THR A O 1
ATOM 847 N N . VAL A 1 103 ? 0.642 -11.004 5.636 1.00 94.44 103 VAL A N 1
ATOM 848 C CA . VAL A 1 103 ? -0.433 -10.724 6.582 1.00 94.44 103 VAL A CA 1
ATOM 849 C C . VAL A 1 103 ? 0.146 -10.716 7.986 1.00 94.44 103 VAL A C 1
ATOM 851 O O . VAL A 1 103 ? 0.787 -11.671 8.421 1.00 94.44 103 VAL A O 1
ATOM 854 N N . LEU A 1 104 ? -0.115 -9.637 8.712 1.00 96.00 104 LEU A N 1
ATOM 855 C CA . LEU A 1 104 ? 0.291 -9.448 10.091 1.00 96.00 104 LEU A CA 1
ATOM 856 C C . LEU A 1 104 ? -0.950 -9.436 10.985 1.00 96.00 104 LEU A C 1
ATOM 858 O O . LEU A 1 104 ? -1.946 -8.755 10.722 1.00 96.00 104 LEU A O 1
ATOM 862 N N . MET A 1 105 ? -0.867 -10.171 12.090 1.00 95.75 105 MET A N 1
ATOM 863 C CA . MET A 1 105 ? -1.912 -10.242 13.109 1.00 95.75 105 MET A CA 1
ATOM 864 C C . MET A 1 105 ? -1.374 -9.626 14.400 1.00 95.75 105 MET A C 1
ATOM 866 O O . MET A 1 105 ? -0.756 -10.351 15.183 1.00 95.75 105 MET A O 1
ATOM 870 N N . PRO A 1 106 ? -1.569 -8.310 14.629 1.00 93.94 106 PRO A N 1
ATOM 871 C CA . PRO A 1 106 ? -1.092 -7.653 15.840 1.00 93.94 106 PRO A CA 1
ATOM 872 C C . PRO A 1 106 ? -1.555 -8.402 17.092 1.00 93.94 106 PRO A C 1
ATOM 874 O O . PRO A 1 106 ? -2.734 -8.723 17.235 1.00 93.94 106 PRO A O 1
ATOM 877 N N . LYS A 1 107 ? -0.613 -8.713 17.985 1.00 96.31 107 LYS A N 1
ATOM 878 C CA . LYS A 1 107 ? -0.886 -9.387 19.269 1.00 96.31 107 LYS A CA 1
ATOM 879 C C . LYS A 1 107 ? -0.761 -8.450 20.462 1.00 96.31 107 LYS A C 1
ATOM 881 O O . LYS A 1 107 ? -1.454 -8.630 21.455 1.00 96.31 107 LYS A O 1
ATOM 886 N N . TRP A 1 108 ? 0.077 -7.429 20.327 1.00 96.44 108 TRP A N 1
ATOM 887 C CA . TRP A 1 108 ? 0.278 -6.367 21.302 1.00 96.44 108 TRP A CA 1
ATOM 888 C C . TRP A 1 108 ? 0.433 -5.055 20.541 1.00 96.44 108 TRP A C 1
ATOM 890 O O . TRP A 1 108 ? 1.131 -5.018 19.527 1.00 96.44 108 TRP A O 1
ATOM 900 N N . TRP A 1 109 ? -0.223 -3.993 21.004 1.00 94.94 109 TRP A N 1
ATOM 901 C CA . TRP A 1 109 ? -0.203 -2.693 20.337 1.00 94.94 109 TRP A CA 1
ATOM 902 C C . TRP A 1 109 ? -0.168 -1.542 21.340 1.00 94.94 109 TRP A C 1
ATOM 904 O O . TRP A 1 109 ? -0.488 -1.697 22.518 1.00 94.94 109 TRP A O 1
ATOM 914 N N . ARG A 1 110 ? 0.236 -0.375 20.843 1.00 95.75 110 ARG A N 1
ATOM 915 C CA . ARG A 1 110 ? 0.104 0.921 21.510 1.00 95.75 110 ARG A CA 1
ATOM 916 C C . ARG A 1 110 ? -0.733 1.823 20.613 1.00 95.75 110 ARG A C 1
ATOM 918 O O . ARG A 1 110 ? -0.692 1.668 19.395 1.00 95.75 110 ARG A O 1
ATOM 925 N N . ILE A 1 111 ? -1.467 2.742 21.222 1.00 93.62 111 ILE A N 1
ATOM 926 C CA . ILE A 1 111 ? -2.187 3.800 20.512 1.00 93.62 111 ILE A CA 1
ATOM 927 C C . ILE A 1 111 ? -1.411 5.108 20.671 1.00 93.62 111 ILE A C 1
ATOM 929 O O . ILE A 1 111 ? -0.821 5.342 21.726 1.00 93.62 111 ILE A O 1
ATOM 933 N N . GLY A 1 112 ? -1.354 5.907 19.608 1.00 92.25 112 GLY A N 1
ATOM 934 C CA . GLY A 1 112 ? -0.818 7.267 19.650 1.00 92.25 112 GLY A CA 1
ATOM 935 C C . GLY A 1 112 ? -1.939 8.298 19.765 1.00 92.25 112 GLY A C 1
ATOM 936 O O . GLY A 1 112 ? -3.107 7.960 19.583 1.00 92.25 112 GLY A O 1
ATOM 937 N N . ASP A 1 113 ? -1.572 9.554 20.021 1.00 94.06 113 ASP A N 1
ATOM 938 C CA . ASP A 1 113 ? -2.531 10.667 20.120 1.00 94.06 113 ASP A CA 1
ATOM 939 C C . ASP A 1 113 ? -3.019 11.161 18.744 1.00 94.06 113 ASP A C 1
ATOM 941 O O . ASP A 1 113 ? -4.086 11.763 18.630 1.00 94.06 113 ASP A O 1
ATOM 945 N N . ALA A 1 114 ? -2.250 10.904 17.680 1.00 94.69 114 ALA A N 1
ATOM 946 C CA . ALA A 1 114 ? -2.640 11.220 16.310 1.00 94.69 114 ALA A CA 1
ATOM 947 C C . ALA A 1 114 ? -3.597 10.156 15.747 1.00 94.69 114 ALA A C 1
ATOM 949 O O . ALA A 1 114 ? -3.367 8.955 15.887 1.00 94.69 114 ALA A O 1
ATOM 950 N N . SER A 1 115 ? -4.655 10.613 15.076 1.00 92.12 115 SER A N 1
ATOM 951 C CA . SER A 1 115 ? -5.628 9.748 14.399 1.00 92.12 115 SER A CA 1
ATOM 952 C C . SER A 1 115 ? -5.232 9.470 12.947 1.00 92.12 115 SER A C 1
ATOM 954 O O . SER A 1 115 ? -4.451 10.212 12.351 1.00 92.12 115 SER A O 1
ATOM 956 N N . LEU A 1 116 ? -5.808 8.414 12.366 1.00 93.12 116 LEU A N 1
ATOM 957 C CA . LEU A 1 116 ? -5.764 8.193 10.919 1.00 93.12 116 LEU A CA 1
ATOM 958 C C . LEU A 1 116 ? -6.470 9.348 10.178 1.00 93.12 116 LEU A C 1
ATOM 960 O O . LEU A 1 116 ? -7.341 9.998 10.768 1.00 93.12 116 LEU A O 1
ATOM 964 N N . PRO A 1 117 ? -6.125 9.611 8.901 1.00 93.25 117 PRO A N 1
ATOM 965 C CA . PRO A 1 117 ? -6.858 10.570 8.079 1.00 93.25 117 PRO A CA 1
ATOM 966 C C . PRO A 1 117 ? -8.362 10.272 8.059 1.00 93.25 117 PRO A C 1
ATOM 968 O O . PRO A 1 117 ? -8.772 9.115 8.018 1.00 93.25 117 PRO A O 1
ATOM 971 N N . ALA A 1 118 ? -9.181 11.326 8.090 1.00 92.81 118 ALA A N 1
ATOM 972 C CA . ALA A 1 118 ? -10.638 11.207 8.198 1.00 92.81 118 ALA A CA 1
ATOM 973 C C . ALA A 1 118 ? -11.363 11.095 6.842 1.00 92.81 118 ALA A C 1
ATOM 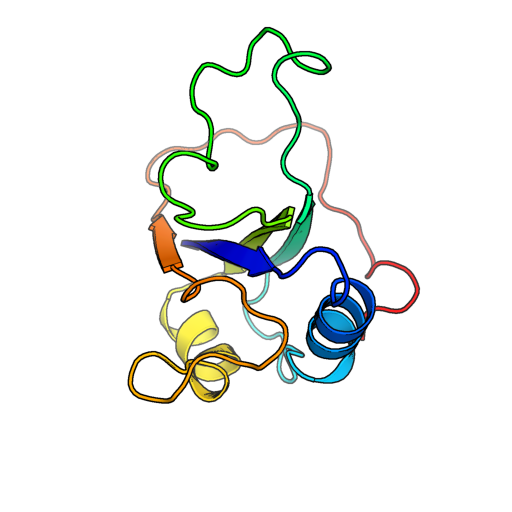975 O O . ALA A 1 118 ? -12.583 10.947 6.816 1.00 92.81 118 ALA A O 1
ATOM 976 N N . ALA A 1 119 ? -10.634 11.218 5.733 1.00 93.56 119 ALA A N 1
ATOM 977 C CA . ALA A 1 119 ? -11.168 11.164 4.380 1.00 93.56 119 ALA A CA 1
ATOM 978 C C . ALA A 1 119 ? -10.127 10.582 3.417 1.00 93.56 119 ALA A C 1
ATOM 980 O O . ALA A 1 119 ? -8.925 10.615 3.703 1.00 93.56 119 ALA A O 1
ATOM 981 N N . ASP A 1 120 ? -10.609 10.095 2.277 1.00 93.00 120 ASP A N 1
ATOM 982 C CA . ASP A 1 120 ? -9.773 9.616 1.179 1.00 93.00 120 ASP A CA 1
ATOM 983 C C . ASP A 1 120 ? -8.885 10.748 0.638 1.00 93.00 120 ASP A C 1
ATOM 985 O O . ASP A 1 120 ? -9.227 11.936 0.707 1.00 93.00 120 ASP A O 1
ATOM 989 N N . SER A 1 121 ? -7.727 10.391 0.083 1.00 92.44 121 SER A N 1
ATOM 990 C CA . SER A 1 121 ? -6.898 11.356 -0.636 1.00 92.44 121 SER A CA 1
ATOM 991 C C . SER A 1 121 ? -7.578 11.792 -1.937 1.00 92.44 121 SER A C 1
ATOM 993 O O . SER A 1 121 ? -8.314 11.039 -2.575 1.00 92.44 121 SER A O 1
ATOM 995 N N . THR A 1 122 ? -7.324 13.031 -2.360 1.00 92.25 122 THR A N 1
ATOM 996 C CA . THR A 1 122 ? -7.891 13.570 -3.601 1.00 92.25 122 THR A CA 1
ATOM 997 C C . THR A 1 122 ? -7.556 12.674 -4.795 1.00 92.25 122 THR A C 1
ATOM 999 O O . THR A 1 122 ? -6.383 12.453 -5.090 1.00 92.25 122 THR A O 1
ATOM 1002 N N . GLY A 1 123 ? -8.586 12.223 -5.514 1.00 86.38 123 GLY A N 1
ATOM 1003 C CA . GLY A 1 123 ? -8.436 11.396 -6.716 1.00 86.38 123 GLY A CA 1
ATOM 1004 C C . GLY A 1 123 ? -8.415 9.886 -6.465 1.00 86.38 123 GLY A C 1
ATOM 1005 O O . GLY A 1 123 ? -8.253 9.140 -7.424 1.00 86.38 123 GLY A O 1
ATOM 1006 N N . VAL A 1 124 ? -8.601 9.442 -5.218 1.00 86.25 124 VAL A N 1
ATOM 1007 C CA . VAL A 1 124 ? -8.818 8.033 -4.854 1.00 86.25 124 VAL A CA 1
ATOM 1008 C C . VAL A 1 124 ? -10.299 7.847 -4.517 1.00 86.25 124 VAL A C 1
ATOM 1010 O O . VAL A 1 124 ? -10.863 8.661 -3.784 1.00 86.25 124 VAL A O 1
ATOM 1013 N N . LEU A 1 125 ? -10.934 6.824 -5.099 1.00 67.31 125 LEU A N 1
ATOM 1014 C CA . LEU A 1 125 ? -12.370 6.527 -4.979 1.00 67.31 125 LEU A CA 1
ATOM 1015 C C . LEU A 1 125 ? -12.605 5.072 -4.574 1.00 67.31 125 LEU A C 1
ATOM 1017 O O . LEU A 1 125 ? -11.805 4.204 -4.974 1.00 67.31 125 LEU A O 1
#

Foldseek 3Di:
DKKKKKFWFDPVCVVVV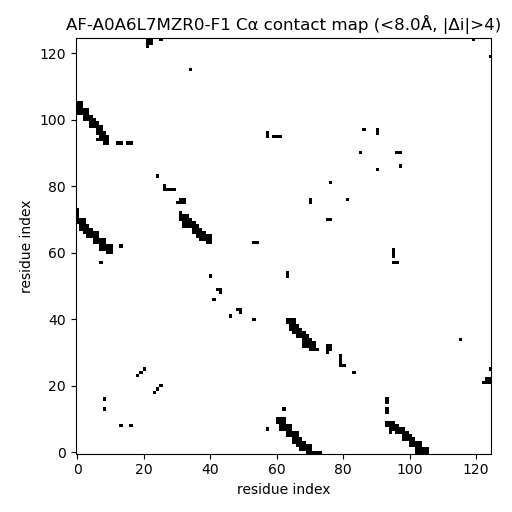VCCVQPPQDQPPCVFWPDKDKDWDDDCVVPVPPPDDPPPDQPDDTTMIMMMTDGNDDVSCCVRRVVVDDPPHDDDPGGSDDMDMDDDDDPDDDDDPDDDDPDDDPRHD

Mean predicted aligned error: 4.33 Å

pLDDT: mean 90.35, std 7.96, range [55.22, 97.12]

Secondary structure (DSSP, 8-state):
-EEEEEEEE-GGGHHHHHHIIIIIS--SS-TTEEEEEEEEPPPTTT-TT--S-S-TT-SS--EEEEEEEEESSHHHHHHHHGGG--SSSPPPTTEEEEEEEEEE--SS----SSPPPSSPPTT--

Nearest PDB structures (foldseek):
  2okq-assembly1_B  TM=6.238E-01  e=4.761E-03  Shigella flexneri
  2okq-assembly1_A  TM=6.289E-01  e=2.355E-02  Shigella flexneri
  4co3-assembly1_A  TM=4.161E-01  e=5.765E-02  Azospirillum brasilense
  3mhy-assembly1_C  TM=3.993E-01  e=4.464E-02  Azospirillum brasilense
  6qa2-assembly1_E  TM=3.883E-01  e=1.410E+00  Mycobacterium tuberculosis H37Ra

Radius of gyration: 15.36 Å; Cα contacts (8 Å, |Δi|>4): 167; chains: 1; bounding box: 37×31×40 Å

Sequence (125 aa):
MIVVIKWSIQPDRIGDFREFWAQEAQVQDRLGLIAEFLSEVGSKEDYPYITWTLDDQAAEPSQMYVNVGIWTDPDAFRDQIARYFNDDGPIRDFEAARRVRTVLMPKWWRIGDASLPAADSTGVL